Protein AF-A0A3B0Y5Z2-F1 (afdb_monomer_lite)

Sequence (61 aa):
MTISNTSTLAAPGSLSRRTTATVTLTLGLLIVFGVGFAQGSNDVIHNAAHDTRHTLVFPCH

pLDDT: mean 76.94, std 12.38, range [52.47, 97.5]

Radius of gyration: 20.85 Å; chains: 1; bounding box: 26×36×64 Å

InterPro domains:
  IPR012667 Cobalt transporter subunit CbtB, putative [PF09489] (14-61)
  IPR012667 Cobalt transporter subunit CbtB, put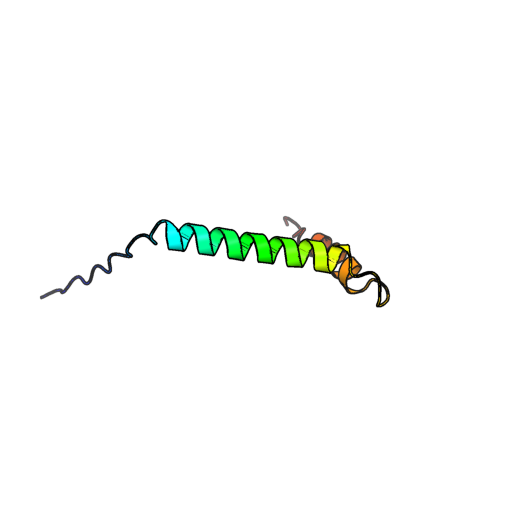ative [TIGR02459] (1-61)

Organism: NCBI:txid652676

Structure (mmCIF, N/CA/C/O backbone):
data_AF-A0A3B0Y5Z2-F1
#
_entry.id   AF-A0A3B0Y5Z2-F1
#
loop_
_atom_site.group_PDB
_atom_site.id
_atom_site.type_symbol
_atom_site.label_atom_id
_atom_site.label_alt_id
_atom_site.label_comp_id
_atom_site.label_asym_id
_atom_site.label_entity_id
_atom_site.label_seq_id
_atom_site.pdbx_PDB_ins_code
_atom_site.Cartn_x
_atom_site.Cartn_y
_atom_site.Cartn_z
_atom_site.occupancy
_atom_site.B_iso_or_equiv
_atom_site.auth_seq_id
_atom_site.auth_comp_id
_atom_site.auth_asym_id
_atom_site.auth_atom_id
_atom_site.pdbx_PDB_model_num
ATOM 1 N N . MET A 1 1 ? 0.575 -16.481 45.328 1.00 52.47 1 MET A N 1
ATOM 2 C CA . MET A 1 1 ? -0.090 -15.176 45.130 1.00 52.47 1 MET A CA 1
ATOM 3 C C . MET A 1 1 ? 0.142 -14.778 43.681 1.00 52.47 1 MET A C 1
ATOM 5 O O . MET A 1 1 ? 1.262 -14.429 43.342 1.00 52.47 1 MET A O 1
ATOM 9 N N . THR A 1 2 ? -0.853 -14.957 42.811 1.00 52.84 2 THR A N 1
ATOM 10 C CA . THR A 1 2 ? -0.709 -14.763 41.356 1.00 52.84 2 THR A CA 1
ATOM 11 C C . THR A 1 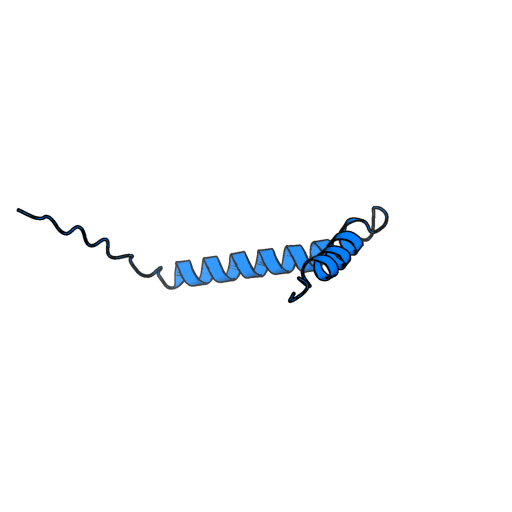2 ? -1.406 -13.469 40.964 1.00 52.84 2 THR A C 1
ATOM 13 O O . THR A 1 2 ? -2.612 -13.343 41.161 1.00 52.84 2 THR A O 1
ATOM 16 N N . ILE A 1 3 ? -0.656 -12.499 40.441 1.00 65.50 3 ILE A N 1
ATOM 17 C CA . ILE A 1 3 ? -1.199 -11.233 39.939 1.00 65.50 3 ILE A CA 1
ATOM 18 C C . ILE A 1 3 ? -1.531 -11.434 38.457 1.00 65.50 3 ILE A C 1
ATOM 20 O O . ILE A 1 3 ? -0.637 -11.679 37.653 1.00 65.50 3 ILE A O 1
ATOM 24 N N . SER A 1 4 ? -2.813 -11.358 38.097 1.00 63.44 4 SER A N 1
ATOM 25 C CA . SER A 1 4 ? -3.252 -11.348 36.696 1.00 63.44 4 SER A CA 1
ATOM 26 C C . SER A 1 4 ? -3.308 -9.902 36.209 1.00 63.44 4 SER A C 1
ATOM 28 O O . SER A 1 4 ? -4.141 -9.131 36.676 1.00 63.44 4 SER A O 1
ATOM 30 N N . ASN A 1 5 ? -2.419 -9.522 35.290 1.00 71.69 5 ASN A N 1
ATOM 31 C CA . ASN A 1 5 ? -2.419 -8.199 34.668 1.00 71.69 5 ASN A CA 1
ATOM 32 C C . ASN A 1 5 ? -3.192 -8.252 33.342 1.00 71.69 5 ASN A C 1
ATOM 34 O O . ASN A 1 5 ? -2.622 -8.523 32.286 1.00 71.69 5 ASN A O 1
ATOM 38 N N . THR A 1 6 ? -4.501 -8.018 33.388 1.00 65.38 6 THR A N 1
ATOM 39 C CA . THR A 1 6 ? -5.331 -7.872 32.186 1.00 65.38 6 THR A CA 1
ATOM 40 C C . THR A 1 6 ? -5.206 -6.451 31.641 1.00 65.38 6 THR A C 1
ATOM 42 O O . THR A 1 6 ? -5.861 -5.536 32.137 1.00 65.38 6 THR A O 1
ATOM 45 N N . SER A 1 7 ? -4.377 -6.258 30.612 1.00 66.31 7 SER A N 1
ATOM 46 C CA . SER A 1 7 ? -4.353 -5.012 29.839 1.00 66.31 7 SER A CA 1
ATOM 47 C C . SER A 1 7 ? -5.600 -4.938 28.958 1.00 66.31 7 SER A C 1
ATOM 49 O O . SER A 1 7 ? -5.688 -5.604 27.927 1.00 66.31 7 SER A O 1
ATOM 51 N N . THR A 1 8 ? -6.580 -4.135 29.361 1.00 64.38 8 THR A N 1
ATOM 52 C CA . THR A 1 8 ? -7.729 -3.795 28.522 1.00 64.38 8 THR A CA 1
ATOM 53 C C . THR A 1 8 ? -7.275 -2.825 27.431 1.00 64.38 8 THR A C 1
ATOM 55 O O . THR A 1 8 ? -7.020 -1.649 27.677 1.00 64.38 8 THR A O 1
ATOM 58 N N . LEU A 1 9 ? -7.141 -3.321 26.200 1.00 69.44 9 LEU A N 1
ATOM 59 C CA . LEU A 1 9 ? -6.939 -2.472 25.026 1.00 69.44 9 LEU A CA 1
ATOM 60 C C . LEU A 1 9 ? -8.203 -1.621 24.844 1.00 69.44 9 LEU A C 1
ATOM 62 O O . LEU A 1 9 ? -9.249 -2.128 24.438 1.00 69.44 9 LEU A O 1
ATOM 66 N N . ALA A 1 10 ? -8.129 -0.337 25.196 1.00 69.12 10 ALA A N 1
ATOM 67 C CA . ALA A 1 10 ? -9.215 0.601 24.948 1.00 69.12 10 ALA A CA 1
ATOM 68 C C . ALA A 1 10 ? -9.489 0.672 23.438 1.00 69.12 10 ALA A C 1
ATOM 70 O O . ALA A 1 10 ? -8.565 0.850 22.641 1.00 69.12 10 ALA A O 1
ATOM 71 N N . ALA A 1 11 ? -10.755 0.527 23.036 1.00 69.25 11 ALA A N 1
ATOM 72 C CA . ALA A 1 11 ? -11.134 0.666 21.637 1.00 69.25 11 ALA A CA 1
ATOM 73 C C . ALA A 1 11 ? -10.771 2.084 21.152 1.00 69.25 11 ALA A C 1
ATOM 75 O O . ALA A 1 11 ? -11.125 3.059 21.826 1.00 69.25 11 ALA A O 1
ATOM 76 N N . PRO A 1 12 ? -10.079 2.235 20.008 1.00 64.56 12 PRO A N 1
ATOM 77 C CA . PRO A 1 12 ? -9.757 3.552 19.479 1.00 64.56 12 PRO A CA 1
ATOM 78 C C . PRO A 1 12 ? -11.053 4.338 19.255 1.00 64.56 12 PRO A C 1
ATOM 80 O O . PRO A 1 12 ? -11.991 3.850 18.622 1.00 64.56 12 PRO A O 1
ATOM 83 N N . GLY A 1 13 ? -11.122 5.557 19.796 1.00 70.50 13 GLY A N 1
ATOM 84 C CA . GLY A 1 13 ? -12.294 6.418 19.645 1.00 70.50 13 GLY A CA 1
ATOM 85 C C . GLY A 1 13 ? -12.627 6.686 18.170 1.00 70.50 13 GLY A C 1
ATOM 86 O O . GLY A 1 13 ? -11.757 6.629 17.302 1.00 70.50 13 GLY A O 1
ATOM 87 N N . SER A 1 14 ? -13.887 7.029 17.876 1.00 68.94 14 SER A N 1
ATOM 88 C CA . SER A 1 14 ? -14.397 7.335 16.520 1.00 68.94 14 SER A CA 1
ATOM 89 C C . SER A 1 14 ? -13.473 8.252 15.696 1.00 68.94 14 SER A C 1
ATOM 91 O O . SER A 1 14 ? -13.260 8.017 14.505 1.00 68.94 14 SER A O 1
ATOM 93 N N . LEU A 1 15 ? -12.856 9.251 16.340 1.00 71.00 15 LEU A N 1
ATOM 94 C CA . LEU A 1 15 ? -11.893 10.154 15.709 1.00 71.00 15 LEU A CA 1
ATOM 95 C C . LEU A 1 15 ? -10.612 9.430 15.263 1.00 71.00 15 LEU A C 1
ATOM 97 O O . LEU A 1 15 ? -10.182 9.626 14.133 1.00 71.00 15 LEU A O 1
ATOM 101 N N . SER A 1 16 ? -10.058 8.542 16.096 1.00 81.19 16 SER A N 1
ATOM 102 C CA . SER A 1 16 ? -8.887 7.721 15.754 1.00 81.19 16 SER A CA 1
ATOM 103 C C . SER A 1 16 ? -9.184 6.764 14.599 1.00 81.19 16 SER A C 1
ATOM 105 O O . SER A 1 16 ? -8.349 6.582 13.719 1.00 81.19 16 SER A O 1
ATOM 107 N N . ARG A 1 17 ? -10.397 6.205 14.533 1.00 84.94 17 ARG A N 1
ATOM 108 C CA . ARG A 1 17 ? -10.792 5.349 13.406 1.00 84.94 17 ARG A CA 1
ATOM 109 C C . ARG A 1 17 ? -10.883 6.128 12.093 1.00 84.94 17 ARG A C 1
ATOM 111 O O . ARG A 1 17 ? -10.457 5.629 11.054 1.00 84.94 17 ARG A O 1
ATOM 118 N N . ARG A 1 18 ? -11.437 7.344 12.133 1.00 87.88 18 ARG A N 1
ATOM 119 C CA . ARG A 1 18 ? -11.552 8.216 10.955 1.00 87.88 18 ARG A CA 1
ATOM 120 C C . ARG A 1 18 ? -10.189 8.690 10.469 1.00 87.88 18 ARG A C 1
ATOM 122 O O . ARG A 1 18 ? -9.952 8.645 9.270 1.00 87.88 18 ARG A O 1
ATOM 129 N N . THR A 1 19 ? -9.287 9.086 11.366 1.00 91.56 19 THR A N 1
ATOM 130 C CA . THR A 1 19 ? -7.936 9.511 10.969 1.00 91.56 19 THR A CA 1
ATOM 131 C C . THR A 1 19 ? -7.159 8.366 10.331 1.00 91.56 19 THR A C 1
ATOM 133 O O . THR A 1 19 ? -6.594 8.556 9.258 1.00 91.56 19 THR A O 1
ATOM 136 N N . THR A 1 20 ? -7.199 7.161 10.909 1.00 91.19 20 THR A N 1
ATOM 137 C CA . THR A 1 20 ? -6.580 5.974 10.300 1.00 91.19 20 THR A CA 1
ATOM 138 C C . THR A 1 20 ? -7.173 5.667 8.923 1.00 91.19 20 THR A C 1
ATOM 140 O O . THR A 1 20 ? -6.420 5.418 7.982 1.00 91.19 20 THR A O 1
ATOM 143 N N . ALA A 1 21 ? -8.499 5.726 8.769 1.00 92.31 21 ALA A N 1
ATOM 144 C CA . ALA A 1 21 ? -9.153 5.494 7.480 1.00 92.31 21 ALA A CA 1
ATOM 145 C C . ALA A 1 21 ? -8.738 6.532 6.426 1.00 92.31 21 ALA A C 1
ATOM 147 O O . ALA A 1 21 ? -8.393 6.167 5.306 1.00 92.31 21 ALA A O 1
ATOM 148 N N . THR A 1 22 ? -8.707 7.817 6.78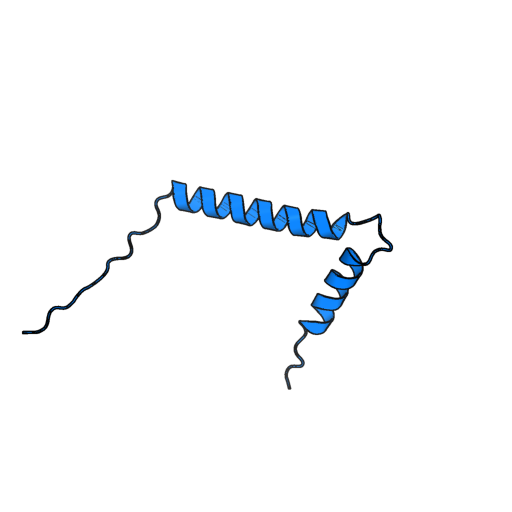7 1.00 95.94 22 THR A N 1
ATOM 149 C CA . THR A 1 22 ? -8.296 8.878 5.863 1.00 95.94 22 THR A CA 1
ATOM 150 C C . THR A 1 22 ? -6.834 8.726 5.456 1.00 95.94 22 THR A C 1
ATOM 152 O O . THR A 1 22 ? -6.542 8.786 4.269 1.00 95.94 22 THR A O 1
ATOM 155 N N . VAL A 1 23 ? -5.925 8.483 6.406 1.00 96.50 23 VAL A N 1
ATOM 156 C CA . VAL A 1 23 ? -4.483 8.342 6.126 1.00 96.50 23 VAL A CA 1
ATOM 157 C C . VAL A 1 23 ? -4.194 7.126 5.248 1.00 96.50 23 VAL A C 1
ATOM 159 O O . VAL A 1 23 ? -3.394 7.202 4.320 1.00 96.50 23 VAL A O 1
ATOM 162 N N . THR A 1 24 ? -4.844 5.995 5.518 1.00 95.62 24 THR A N 1
ATOM 163 C CA . THR A 1 24 ? -4.648 4.779 4.714 1.00 95.62 24 THR A CA 1
ATOM 164 C C . THR A 1 24 ? -5.223 4.927 3.308 1.00 95.62 24 THR A C 1
ATOM 166 O O . THR A 1 24 ? -4.586 4.499 2.346 1.00 95.62 24 THR A O 1
ATOM 169 N N . LEU A 1 25 ? -6.374 5.592 3.163 1.00 96.81 25 LEU A N 1
ATOM 170 C CA . LEU A 1 25 ? -6.968 5.886 1.860 1.00 96.81 25 LEU A CA 1
ATOM 171 C C . LEU A 1 25 ? -6.086 6.842 1.053 1.00 96.81 25 LEU A C 1
ATOM 173 O O . LEU A 1 25 ? -5.795 6.558 -0.108 1.00 96.81 25 LEU A O 1
ATOM 177 N N . THR A 1 26 ? -5.627 7.946 1.649 1.00 97.50 26 THR A N 1
ATOM 178 C CA . THR A 1 26 ? -4.761 8.903 0.945 1.00 97.50 26 THR A CA 1
ATOM 179 C C . THR A 1 26 ? -3.445 8.260 0.536 1.00 97.50 26 THR A C 1
ATOM 181 O O . THR A 1 26 ? -3.030 8.433 -0.605 1.00 97.50 26 THR A O 1
ATOM 184 N N . LEU A 1 27 ? -2.828 7.458 1.407 1.00 96.62 27 LEU A N 1
ATOM 185 C CA . LEU A 1 27 ? -1.626 6.700 1.068 1.00 96.62 27 LEU A CA 1
ATOM 186 C C . LEU A 1 27 ? -1.868 5.738 -0.105 1.00 96.62 27 LEU A C 1
ATOM 188 O O . LEU A 1 27 ? -1.075 5.710 -1.043 1.00 96.62 27 LEU A O 1
ATOM 192 N N . GLY A 1 28 ? -2.972 4.987 -0.085 1.00 94.38 28 GLY A N 1
ATOM 193 C CA . GLY A 1 28 ? -3.339 4.088 -1.181 1.00 94.38 28 GLY A CA 1
ATOM 194 C C . GLY A 1 28 ? -3.517 4.828 -2.508 1.00 94.38 28 GLY A C 1
ATOM 195 O O . GLY A 1 28 ? -2.979 4.400 -3.528 1.00 94.38 28 GLY A O 1
ATOM 196 N N . LEU A 1 29 ? -4.199 5.978 -2.491 1.00 95.94 29 LEU A N 1
ATOM 197 C CA . LEU A 1 29 ? -4.333 6.826 -3.676 1.00 95.94 29 LEU A CA 1
ATOM 198 C C . LEU A 1 29 ? -2.972 7.330 -4.165 1.00 95.94 29 LEU A C 1
ATOM 200 O O . LEU A 1 29 ? -2.699 7.237 -5.356 1.00 95.94 29 LEU A O 1
ATOM 204 N N . LEU A 1 30 ? -2.099 7.808 -3.274 1.00 94.44 30 LEU A N 1
ATOM 205 C CA . LEU A 1 30 ? -0.760 8.272 -3.652 1.00 94.44 30 LEU A CA 1
ATOM 206 C C . LEU A 1 30 ? 0.057 7.181 -4.344 1.00 94.44 30 LEU A C 1
ATOM 208 O O . LEU A 1 30 ? 0.745 7.474 -5.315 1.00 94.44 30 LEU A O 1
ATOM 212 N N . ILE A 1 31 ? -0.040 5.933 -3.886 1.00 91.06 31 ILE A N 1
ATOM 213 C CA . ILE A 1 31 ? 0.646 4.804 -4.522 1.00 91.06 31 ILE A CA 1
ATOM 214 C C . ILE A 1 31 ? 0.059 4.540 -5.915 1.00 91.06 31 ILE A C 1
ATOM 216 O O . ILE A 1 31 ? 0.808 4.470 -6.887 1.00 91.06 31 ILE A O 1
ATOM 220 N N . VAL A 1 32 ? -1.270 4.436 -6.035 1.00 89.12 32 VAL A N 1
ATOM 221 C CA . VAL A 1 32 ? -1.941 4.148 -7.317 1.00 89.12 32 VAL A CA 1
ATOM 222 C C . VAL A 1 32 ? -1.675 5.246 -8.347 1.00 89.12 32 VAL A C 1
ATOM 224 O O . VAL A 1 32 ? -1.293 4.948 -9.476 1.00 89.12 32 VAL A O 1
ATOM 227 N N . PHE A 1 33 ? -1.833 6.513 -7.963 1.00 88.81 33 PHE A N 1
ATOM 228 C CA . PHE A 1 33 ? -1.572 7.647 -8.846 1.00 88.81 33 PHE A CA 1
ATOM 229 C C . PHE A 1 33 ? -0.074 7.828 -9.113 1.00 88.81 33 PHE A C 1
ATOM 231 O O . PHE A 1 33 ? 0.315 8.062 -10.253 1.00 88.81 33 PHE A O 1
ATOM 238 N N . GLY A 1 34 ? 0.773 7.670 -8.095 1.00 87.06 34 GLY A N 1
ATOM 239 C CA . GLY A 1 34 ? 2.222 7.799 -8.229 1.00 87.06 34 GLY A CA 1
ATOM 240 C C . GLY A 1 34 ? 2.806 6.790 -9.213 1.00 87.06 34 GLY A C 1
ATOM 241 O O . GLY A 1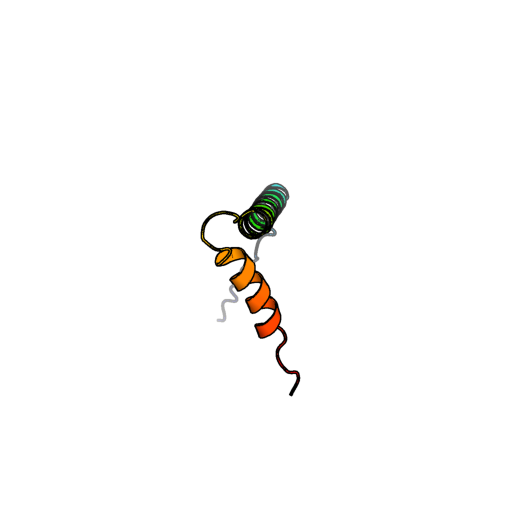 34 ? 3.581 7.172 -10.078 1.00 87.06 34 GLY A O 1
ATOM 242 N N . VAL A 1 35 ? 2.389 5.525 -9.137 1.00 85.56 35 VAL A N 1
ATOM 243 C CA . VAL A 1 35 ? 2.819 4.470 -10.071 1.00 85.56 35 VAL A CA 1
ATOM 244 C C . VAL A 1 35 ? 2.115 4.591 -11.427 1.00 85.56 35 VAL A C 1
ATOM 246 O O . VAL A 1 35 ? 2.737 4.411 -12.474 1.00 85.56 35 VAL A O 1
ATOM 249 N N . GLY A 1 36 ? 0.815 4.899 -11.433 1.00 82.00 36 GLY A N 1
ATOM 250 C CA . GLY A 1 36 ? 0.007 4.988 -12.652 1.00 82.00 36 GLY A CA 1
ATOM 251 C C . GLY A 1 36 ? 0.417 6.132 -13.581 1.00 82.00 36 GLY A C 1
ATOM 252 O O . GLY A 1 36 ? 0.323 5.987 -14.796 1.00 82.00 36 GLY A O 1
ATOM 253 N N . PHE A 1 37 ? 0.916 7.236 -13.021 1.00 83.75 37 PHE A N 1
ATOM 254 C CA . PHE A 1 37 ? 1.331 8.431 -13.762 1.00 83.75 37 PHE A CA 1
ATOM 255 C C . PHE A 1 37 ? 2.848 8.677 -13.719 1.00 83.75 37 PHE A C 1
ATOM 257 O O . PHE A 1 37 ? 3.292 9.779 -14.031 1.00 83.75 37 PHE A O 1
ATOM 264 N N . ALA A 1 38 ? 3.664 7.667 -13.392 1.00 80.88 38 ALA A N 1
ATOM 265 C CA . ALA A 1 38 ? 5.135 7.740 -13.403 1.00 80.88 38 ALA A CA 1
ATOM 266 C C . ALA A 1 38 ? 5.756 7.833 -14.822 1.00 80.88 38 ALA A C 1
ATOM 268 O O . ALA A 1 38 ? 6.825 7.284 -15.089 1.00 80.88 38 ALA A O 1
ATOM 269 N N . GLN A 1 39 ? 5.094 8.523 -15.748 1.00 69.50 39 GLN A N 1
ATOM 270 C CA . GLN A 1 39 ? 5.540 8.753 -17.121 1.00 69.50 39 GLN A CA 1
ATOM 271 C C . GLN A 1 39 ? 6.656 9.808 -17.106 1.00 69.50 39 GLN A C 1
ATOM 273 O O . GLN A 1 39 ? 6.401 11.008 -17.052 1.00 69.50 39 GLN A O 1
ATOM 278 N N . GLY A 1 40 ? 7.911 9.353 -17.102 1.00 68.06 40 GLY A N 1
ATOM 279 C CA . GLY A 1 40 ? 9.071 10.251 -17.089 1.00 68.06 40 GLY A CA 1
ATOM 280 C C . GLY A 1 40 ? 10.285 9.691 -16.362 1.00 68.06 40 GLY A C 1
ATOM 281 O O . GLY A 1 40 ? 10.754 10.293 -15.403 1.00 68.06 40 G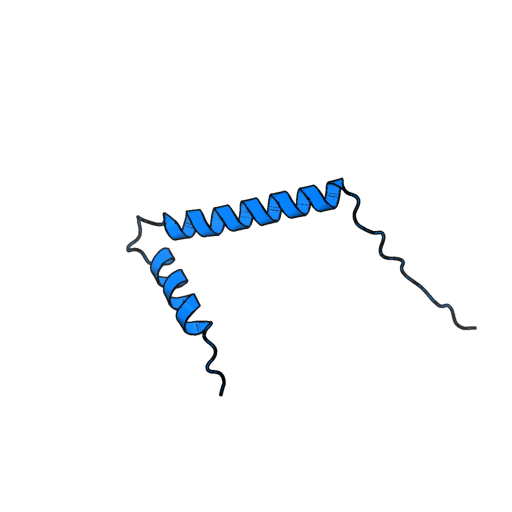LY A O 1
ATOM 282 N N . SER A 1 41 ? 10.753 8.510 -16.771 1.00 61.94 41 SER A N 1
ATOM 283 C CA . SER A 1 41 ? 12.067 7.920 -16.441 1.00 61.94 41 SER A CA 1
ATOM 284 C C . SER A 1 41 ? 12.165 6.498 -17.013 1.00 61.94 41 SER A C 1
ATOM 286 O O . SER A 1 41 ? 12.604 5.610 -16.310 1.00 61.94 41 SER A O 1
ATOM 288 N N . ASN A 1 42 ? 11.754 6.296 -18.280 1.00 68.25 42 ASN A N 1
ATOM 289 C CA . ASN A 1 42 ? 11.719 5.016 -19.026 1.00 68.25 42 ASN A CA 1
ATOM 290 C C . ASN A 1 42 ? 10.678 3.956 -18.567 1.00 68.25 42 ASN A C 1
ATOM 292 O O . ASN A 1 42 ? 10.805 2.778 -18.892 1.00 68.25 42 ASN A O 1
ATOM 296 N N . ASP A 1 43 ? 9.640 4.381 -17.841 1.00 74.94 43 ASP A N 1
ATOM 297 C CA . ASP A 1 43 ? 8.560 3.524 -17.328 1.00 74.94 43 ASP A CA 1
ATOM 298 C C . ASP A 1 43 ? 8.998 2.488 -16.265 1.00 74.94 43 ASP A C 1
ATOM 300 O O . ASP A 1 43 ? 8.194 1.622 -15.915 1.00 74.94 43 ASP A O 1
ATOM 304 N N . VAL A 1 44 ? 10.213 2.593 -15.676 1.00 77.44 44 VAL A N 1
ATOM 305 C CA . VAL A 1 44 ? 10.715 1.657 -14.629 1.00 77.44 44 VAL A CA 1
ATOM 306 C C . VAL A 1 44 ? 9.664 1.384 -13.559 1.00 77.44 44 VAL A C 1
ATOM 308 O O . VAL A 1 44 ? 9.386 0.233 -13.247 1.00 77.44 44 VAL A O 1
ATOM 311 N N . ILE A 1 45 ? 9.111 2.440 -12.958 1.00 78.25 45 ILE A N 1
ATOM 312 C CA . ILE A 1 45 ? 8.269 2.323 -11.761 1.00 78.25 45 ILE A CA 1
ATOM 313 C C . ILE A 1 45 ? 6.930 1.656 -12.097 1.00 78.25 45 ILE A C 1
ATOM 315 O O . ILE A 1 45 ? 6.443 0.823 -11.334 1.00 78.25 45 ILE A O 1
ATOM 319 N N . HIS A 1 46 ? 6.359 1.984 -13.256 1.00 79.44 46 HIS A N 1
ATOM 320 C CA . HIS A 1 46 ? 5.122 1.378 -13.737 1.00 79.44 46 HIS A CA 1
ATOM 321 C C . HIS A 1 46 ? 5.329 -0.103 -14.086 1.00 79.44 46 HIS A C 1
ATOM 323 O O . HIS A 1 46 ? 4.565 -0.966 -13.646 1.00 79.44 46 HIS A O 1
ATOM 329 N N . ASN A 1 47 ? 6.414 -0.404 -14.804 1.00 77.25 47 ASN A N 1
ATOM 330 C CA . ASN A 1 47 ? 6.779 -1.762 -15.197 1.00 77.25 47 ASN A CA 1
ATOM 331 C C . ASN A 1 47 ? 7.126 -2.634 -13.981 1.00 77.25 47 ASN A C 1
ATOM 333 O O . ASN A 1 47 ? 6.625 -3.745 -13.870 1.00 77.25 47 ASN A O 1
ATOM 337 N N . ALA A 1 48 ? 7.873 -2.116 -13.003 1.00 76.88 48 ALA A N 1
ATOM 338 C CA . ALA A 1 48 ? 8.195 -2.835 -11.769 1.00 76.88 48 ALA A CA 1
ATOM 339 C C . ALA A 1 48 ? 6.946 -3.182 -10.937 1.00 76.88 48 ALA A C 1
ATOM 341 O O . ALA A 1 48 ? 6.860 -4.265 -10.348 1.00 76.88 48 ALA A O 1
ATOM 342 N N . ALA A 1 49 ? 5.949 -2.292 -10.898 1.00 77.56 49 ALA A N 1
ATOM 343 C CA . ALA A 1 49 ? 4.672 -2.578 -10.248 1.00 77.56 49 ALA A CA 1
ATOM 344 C C . ALA A 1 49 ? 3.868 -3.650 -11.005 1.00 77.56 49 ALA A C 1
ATOM 346 O O . ALA A 1 49 ? 3.251 -4.520 -10.384 1.00 77.56 49 ALA A O 1
ATOM 347 N N . HIS A 1 50 ? 3.909 -3.624 -12.340 1.00 80.00 50 HIS A N 1
ATOM 348 C CA . HIS A 1 50 ? 3.346 -4.683 -13.174 1.00 80.00 50 HIS A CA 1
ATOM 349 C C . HIS A 1 50 ? 4.049 -6.028 -12.939 1.00 80.00 50 HIS A C 1
ATOM 351 O O . HIS A 1 50 ? 3.364 -7.029 -12.747 1.00 80.00 50 HIS A O 1
ATOM 357 N N . ASP A 1 51 ? 5.375 -6.058 -12.858 1.00 80.69 51 ASP A N 1
ATOM 358 C CA . ASP A 1 51 ? 6.162 -7.273 -12.613 1.00 80.69 51 ASP A CA 1
ATOM 359 C C . ASP A 1 51 ? 5.930 -7.844 -11.210 1.00 80.69 51 ASP A C 1
ATOM 361 O O . ASP A 1 51 ? 5.838 -9.059 -11.033 1.00 80.69 51 ASP A O 1
ATOM 365 N N . THR A 1 52 ? 5.729 -6.985 -10.209 1.00 71.88 52 THR A N 1
ATOM 366 C CA . THR A 1 52 ? 5.404 -7.417 -8.842 1.00 71.88 52 THR A CA 1
ATOM 367 C C . THR A 1 52 ? 4.114 -8.241 -8.806 1.00 71.88 52 THR A C 1
ATOM 369 O O . THR A 1 52 ? 4.045 -9.253 -8.117 1.00 71.88 52 THR A O 1
ATOM 372 N N . ARG A 1 53 ? 3.087 -7.904 -9.598 1.00 67.12 53 ARG A N 1
ATOM 373 C CA . ARG A 1 53 ? 1.871 -8.739 -9.645 1.00 67.12 53 ARG A CA 1
ATOM 374 C C . ARG A 1 53 ? 2.134 -10.128 -10.248 1.00 67.12 53 ARG A C 1
ATOM 376 O O . ARG A 1 53 ? 1.410 -11.064 -9.927 1.00 67.12 53 ARG A O 1
ATOM 383 N N . HIS A 1 54 ? 3.154 -10.262 -11.102 1.00 77.19 54 HIS A N 1
ATOM 384 C CA . HIS A 1 54 ? 3.560 -11.535 -11.697 1.00 77.19 54 HIS A CA 1
ATOM 385 C C . HIS A 1 54 ? 4.360 -12.394 -10.709 1.00 77.19 54 HIS A C 1
ATOM 387 O O . HIS A 1 54 ? 4.230 -13.613 -10.743 1.00 77.19 54 HIS A O 1
ATOM 393 N N . THR A 1 55 ? 5.117 -11.785 -9.791 1.00 70.25 55 THR A N 1
ATOM 394 C CA . THR A 1 55 ? 5.835 -12.503 -8.720 1.00 70.25 55 THR A CA 1
ATOM 395 C C . THR A 1 55 ? 4.955 -12.818 -7.508 1.00 70.25 55 THR A C 1
ATOM 397 O O . THR A 1 55 ? 5.237 -13.759 -6.771 1.00 70.25 55 THR A O 1
ATOM 400 N N . LEU A 1 56 ? 3.871 -12.061 -7.308 1.00 65.94 56 LEU A N 1
ATOM 401 C CA . LEU A 1 56 ? 2.878 -12.286 -6.252 1.00 65.94 56 LEU A CA 1
ATOM 402 C C . 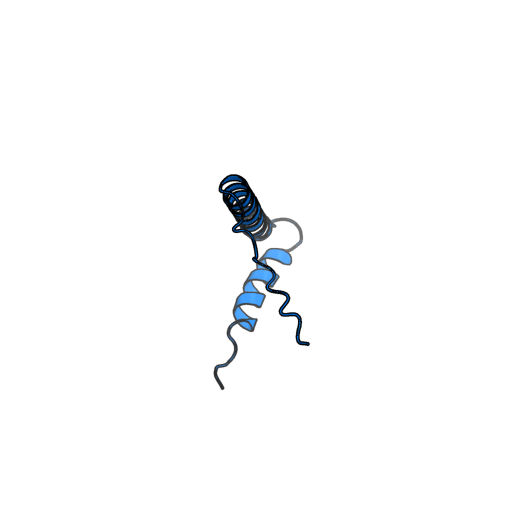LEU A 1 56 ? 1.872 -13.398 -6.581 1.00 65.94 56 LEU A C 1
ATOM 404 O O . LEU A 1 56 ? 1.195 -13.883 -5.671 1.00 65.94 56 LEU A O 1
ATOM 408 N N . VAL A 1 57 ? 1.790 -13.841 -7.843 1.00 62.50 57 VAL A N 1
ATOM 409 C CA . VAL A 1 57 ? 1.222 -15.155 -8.176 1.00 62.50 57 VAL A CA 1
ATOM 410 C C . VAL A 1 57 ? 2.229 -16.195 -7.693 1.00 62.50 57 VAL A C 1
ATOM 412 O O . VAL A 1 57 ? 3.033 -16.725 -8.455 1.00 62.50 57 VAL A O 1
ATOM 415 N N . PHE A 1 58 ? 2.213 -16.445 -6.384 1.00 58.31 58 PHE A N 1
ATOM 416 C CA . PHE A 1 58 ? 2.848 -17.617 -5.807 1.00 58.31 58 PHE A CA 1
ATOM 417 C C . PHE A 1 58 ? 2.338 -18.836 -6.585 1.00 58.31 58 PHE A C 1
ATOM 419 O O . PHE A 1 58 ? 1.118 -19.027 -6.647 1.00 58.31 58 PHE A O 1
ATOM 426 N N . PRO A 1 59 ? 3.212 -19.660 -7.189 1.00 66.38 59 PRO A N 1
ATOM 427 C CA . PRO A 1 59 ? 2.777 -20.962 -7.652 1.00 66.38 59 PRO A CA 1
ATOM 428 C C . PRO A 1 59 ? 2.221 -21.697 -6.433 1.00 66.38 59 PRO A C 1
ATOM 430 O O . PRO A 1 59 ? 2.912 -21.890 -5.435 1.00 66.38 59 PRO A O 1
ATOM 433 N N . CYS A 1 60 ? 0.943 -22.062 -6.486 1.00 61.41 60 CYS A N 1
ATOM 434 C CA . CYS A 1 60 ? 0.352 -23.013 -5.557 1.00 61.41 60 CYS A CA 1
ATOM 435 C C . CYS A 1 60 ? 0.841 -24.417 -5.932 1.00 61.41 60 CYS A C 1
ATOM 437 O O . CYS A 1 60 ? 0.083 -25.255 -6.420 1.00 61.41 60 CYS A O 1
ATOM 439 N N . HIS A 1 61 ? 2.139 -24.632 -5.731 1.00 56.56 61 HIS A N 1
ATOM 440 C CA . HIS A 1 61 ? 2.742 -25.937 -5.545 1.00 56.56 61 HIS A CA 1
ATOM 441 C C . HIS A 1 61 ? 3.926 -25.815 -4.587 1.00 56.56 61 HIS A C 1
ATOM 443 O O . HIS A 1 61 ? 4.934 -25.185 -4.979 1.00 56.56 61 HIS A O 1
#

Secondary structure (DSSP, 8-state):
---------PPPPHHHHHHHHHHHHHHHHHHHHHHHT--SSTTHHHHHHHHHHHHSS----

Foldseek 3Di:
DDDDDDDDPPDPDPVRVVVVVVVVVVVVVCLCCVLVVVPDDVSVSVVVVVVVVVVVPDPPD